Protein AF-A0A561B2N7-F1 (afdb_monomer_lite)

Secondary structure (DSSP, 8-state):
--HHHHHHHHHHHHHHHHH---S-HHHHHHHHTHHHHHHHHHH-TTTTTSTHHHHHHHHHHHHHHHHHHHB-TT---TTS-HHHHS-BSEE-HHHHHHHHHHH----EEPP-

Organism: NCBI:txid996641

pLDDT: mean 93.79, std 6.48, range [61.81, 98.69]

Radius of gyration: 14.76 Å; chains: 1; bounding box: 37×22×42 Å

Sequence (112 aa):
MGPTDVVGEWEDFVESCTEGYLDDIYEFNNDLDIRALIERLLNDRNLARFQQMGWVRAQVSEVDEKYRAILRPEIDRPTRPWWEARLPRLAGAELAEEFRLRYGVEVEVVND

Structure (mmCIF, N/CA/C/O backbone):
data_AF-A0A561B2N7-F1
#
_entry.id   AF-A0A561B2N7-F1
#
loop_
_atom_site.group_PDB
_atom_site.id
_atom_site.type_symbol
_atom_site.label_atom_id
_atom_site.label_alt_id
_atom_site.label_comp_id
_atom_site.label_asym_id
_atom_site.label_entity_id
_atom_site.labe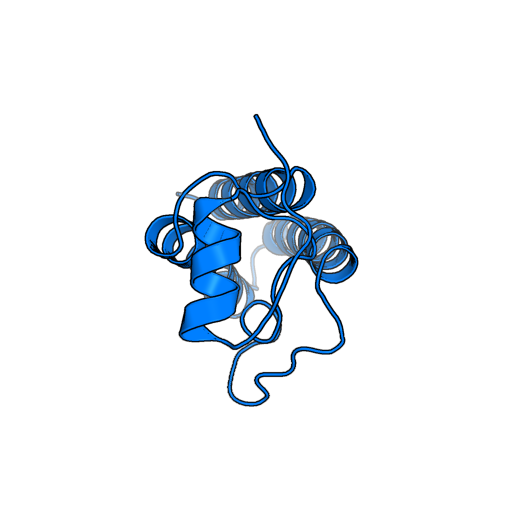l_seq_id
_atom_site.pdbx_PDB_ins_code
_atom_site.Cartn_x
_atom_site.Cartn_y
_atom_site.Cartn_z
_atom_site.occupancy
_atom_site.B_iso_or_equiv
_atom_site.auth_seq_id
_atom_site.auth_comp_id
_atom_site.auth_asym_id
_atom_site.auth_atom_id
_atom_site.pdbx_PDB_model_num
ATOM 1 N N . MET A 1 1 ? 14.943 8.618 -10.155 1.00 73.19 1 MET A N 1
ATOM 2 C CA . MET A 1 1 ? 14.684 7.431 -9.334 1.00 73.19 1 MET A CA 1
ATOM 3 C C . MET A 1 1 ? 14.994 6.199 -10.171 1.00 73.19 1 MET A C 1
ATOM 5 O O . MET A 1 1 ? 14.434 6.053 -11.256 1.00 73.19 1 MET A O 1
ATOM 9 N N . GLY A 1 2 ? 15.990 5.416 -9.768 1.00 85.50 2 GLY A N 1
ATOM 10 C CA . GLY A 1 2 ? 16.326 4.129 -10.376 1.00 85.50 2 GLY A CA 1
ATOM 11 C C . GLY A 1 2 ? 15.535 2.978 -9.741 1.00 85.50 2 GLY A C 1
ATOM 12 O O . GLY A 1 2 ? 14.857 3.191 -8.743 1.00 85.50 2 GLY A O 1
ATOM 13 N N . PRO A 1 3 ? 15.627 1.746 -10.278 1.00 87.69 3 PRO A N 1
ATOM 14 C CA . PRO A 1 3 ? 14.885 0.600 -9.746 1.00 87.69 3 PRO A CA 1
ATOM 15 C C . PRO A 1 3 ? 15.132 0.319 -8.260 1.00 87.69 3 PRO A C 1
ATOM 17 O O . PRO A 1 3 ? 14.202 -0.060 -7.568 1.00 87.69 3 PRO A O 1
ATOM 20 N N . THR A 1 4 ? 16.359 0.513 -7.770 1.00 88.81 4 THR A N 1
ATOM 21 C CA . THR A 1 4 ? 16.694 0.306 -6.353 1.00 88.81 4 THR A CA 1
ATOM 22 C C . THR A 1 4 ? 16.040 1.341 -5.444 1.00 88.81 4 THR A C 1
ATOM 24 O O . THR A 1 4 ? 15.529 0.964 -4.399 1.00 88.81 4 THR A O 1
ATOM 27 N N . ASP A 1 5 ? 16.010 2.611 -5.857 1.00 92.56 5 ASP A N 1
ATOM 28 C CA . ASP A 1 5 ? 15.392 3.690 -5.074 1.00 92.56 5 ASP A CA 1
ATOM 29 C C . ASP A 1 5 ? 13.899 3.402 -4.847 1.00 92.56 5 ASP A C 1
ATOM 31 O O . ASP A 1 5 ? 13.414 3.486 -3.729 1.00 92.56 5 ASP A O 1
ATOM 35 N N . VAL A 1 6 ? 13.198 2.956 -5.898 1.00 94.44 6 VAL A N 1
ATOM 36 C CA . VAL A 1 6 ? 11.768 2.605 -5.832 1.00 94.44 6 VAL A CA 1
ATOM 37 C C . VAL A 1 6 ? 11.520 1.433 -4.869 1.00 94.44 6 VAL A C 1
ATOM 39 O O . VAL A 1 6 ? 10.499 1.391 -4.191 1.00 94.44 6 VAL A O 1
ATOM 42 N N . VAL A 1 7 ? 12.433 0.456 -4.812 1.00 96.00 7 VAL A N 1
ATOM 43 C CA . VAL A 1 7 ? 12.322 -0.658 -3.855 1.00 96.00 7 VAL A CA 1
ATOM 44 C C . VAL A 1 7 ? 12.560 -0.184 -2.424 1.00 96.00 7 VAL A C 1
ATOM 46 O O . VAL A 1 7 ? 11.872 -0.669 -1.534 1.00 96.00 7 VAL A O 1
ATOM 49 N N . GLY A 1 8 ? 13.480 0.762 -2.217 1.00 97.62 8 GLY A N 1
ATOM 50 C CA . GLY A 1 8 ? 13.690 1.399 -0.916 1.00 97.62 8 GLY A CA 1
ATOM 51 C C . GLY A 1 8 ? 12.434 2.115 -0.426 1.00 97.62 8 GLY A C 1
ATOM 52 O O . GLY A 1 8 ? 11.971 1.826 0.665 1.00 97.62 8 GLY A O 1
ATOM 53 N N . GLU A 1 9 ? 11.803 2.931 -1.275 1.00 97.94 9 GLU A N 1
ATOM 54 C CA . GLU A 1 9 ? 10.539 3.605 -0.931 1.00 97.94 9 GLU A CA 1
ATOM 55 C C . GLU A 1 9 ? 9.415 2.608 -0.589 1.00 97.94 9 GLU A C 1
ATOM 57 O O . GLU A 1 9 ? 8.607 2.848 0.306 1.00 97.94 9 GLU A O 1
ATOM 62 N N . TRP A 1 10 ? 9.374 1.451 -1.261 1.00 98.44 10 TRP A N 1
ATOM 63 C CA . TRP A 1 10 ? 8.436 0.386 -0.902 1.00 98.44 10 TRP A CA 1
ATOM 64 C C . TRP A 1 10 ? 8.764 -0.272 0.438 1.00 98.44 10 TRP A C 1
ATOM 66 O O . TRP A 1 10 ? 7.849 -0.602 1.189 1.00 98.44 10 TRP A O 1
ATOM 76 N N . GLU A 1 11 ? 10.043 -0.479 0.747 1.00 98.50 11 GLU A N 1
ATOM 77 C CA . GLU A 1 11 ? 10.461 -1.009 2.045 1.00 98.50 11 GLU A CA 1
ATOM 78 C C . GLU A 1 11 ? 10.104 -0.047 3.181 1.00 98.50 11 GLU A C 1
ATOM 80 O O . GLU A 1 11 ? 9.471 -0.488 4.140 1.00 98.50 11 GLU A O 1
ATOM 85 N N . ASP A 1 12 ? 10.398 1.243 3.017 1.00 98.44 12 ASP A N 1
ATOM 86 C CA . ASP A 1 12 ? 10.083 2.293 3.990 1.00 98.44 12 ASP A CA 1
ATOM 87 C C . ASP A 1 12 ? 8.570 2.348 4.269 1.00 98.44 12 ASP A C 1
ATOM 89 O O . ASP A 1 12 ? 8.139 2.302 5.421 1.00 98.44 12 ASP A O 1
ATOM 93 N N . PHE A 1 13 ? 7.737 2.331 3.221 1.00 98.69 13 PHE A N 1
ATOM 94 C CA . PHE A 1 13 ? 6.280 2.280 3.379 1.00 98.69 13 PHE A CA 1
ATOM 95 C C . PHE A 1 13 ? 5.812 1.038 4.157 1.00 98.69 13 PHE A C 1
ATOM 97 O O . PHE A 1 13 ? 4.925 1.118 5.015 1.00 98.69 13 PHE A O 1
ATOM 104 N N . VAL A 1 14 ? 6.377 -0.136 3.854 1.00 98.69 14 VAL A N 1
ATOM 105 C CA . VAL A 1 14 ? 6.010 -1.388 4.531 1.00 98.69 14 VAL A CA 1
ATOM 106 C C . VAL A 1 14 ? 6.466 -1.384 5.990 1.00 98.69 14 VAL A C 1
ATOM 108 O O . VAL A 1 14 ? 5.745 -1.913 6.843 1.00 98.69 14 VAL A O 1
ATOM 111 N N . GLU A 1 15 ? 7.611 -0.776 6.296 1.00 98.50 15 GLU A N 1
ATOM 112 C CA . GLU A 1 15 ? 8.081 -0.555 7.665 1.00 98.50 15 GLU A CA 1
ATOM 113 C C . GLU A 1 15 ? 7.118 0.364 8.423 1.00 98.50 15 GLU A C 1
ATOM 115 O O . GLU A 1 15 ? 6.575 -0.054 9.447 1.00 98.50 15 GLU A O 1
ATOM 120 N N . SER A 1 16 ? 6.748 1.516 7.855 1.00 98.19 16 SER A N 1
ATOM 121 C CA . SER A 1 16 ? 5.738 2.405 8.447 1.00 98.19 16 SER A CA 1
ATOM 122 C C . SER A 1 16 ? 4.398 1.694 8.677 1.00 98.19 16 SER A C 1
ATOM 124 O O . SER A 1 16 ? 3.778 1.831 9.730 1.00 98.19 16 SER A O 1
ATOM 126 N N . CYS A 1 17 ? 3.946 0.851 7.744 1.00 98.19 17 CYS A N 1
ATOM 127 C CA . CYS A 1 17 ? 2.738 0.040 7.939 1.00 98.19 17 CYS A CA 1
ATOM 128 C C . CYS A 1 17 ? 2.880 -1.013 9.051 1.00 98.19 17 CYS A C 1
ATOM 130 O O . CYS A 1 17 ? 1.885 -1.367 9.685 1.00 98.19 17 CYS A O 1
ATOM 132 N N . THR A 1 18 ? 4.088 -1.535 9.272 1.00 97.62 18 THR A N 1
ATOM 133 C CA . THR A 1 18 ? 4.380 -2.506 10.338 1.00 97.62 18 THR A CA 1
ATOM 134 C C . THR A 1 18 ? 4.347 -1.848 11.714 1.00 97.62 18 THR A C 1
ATOM 136 O O . THR A 1 18 ? 3.975 -2.500 12.687 1.00 97.62 18 THR A O 1
ATOM 139 N N . GLU A 1 19 ? 4.687 -0.564 11.789 1.00 97.06 19 GLU A N 1
ATOM 140 C CA . GLU A 1 19 ? 4.664 0.239 13.015 1.00 97.06 19 GLU A CA 1
ATOM 141 C C . GLU A 1 19 ? 3.295 0.883 13.285 1.00 97.06 19 GLU A C 1
ATOM 143 O O . GLU A 1 19 ? 3.014 1.301 14.405 1.00 97.06 19 GLU A O 1
ATOM 148 N N . GLY A 1 20 ? 2.409 0.880 12.285 1.00 97.12 20 GLY A N 1
ATOM 149 C CA . GLY A 1 20 ? 1.086 1.492 12.346 1.00 97.12 20 GLY A CA 1
ATOM 150 C C . GLY A 1 20 ? 1.089 2.873 11.709 1.00 97.12 20 GLY A C 1
ATOM 151 O O . GLY A 1 20 ? 1.015 3.867 12.415 1.00 97.12 20 GLY A O 1
ATOM 152 N N . TYR A 1 21 ? 1.133 2.901 10.374 1.00 97.75 21 TYR A N 1
ATOM 153 C CA . TYR A 1 21 ? 1.237 4.096 9.528 1.00 97.75 21 TYR A CA 1
ATOM 154 C C . TYR A 1 21 ? 0.441 5.287 10.090 1.00 97.75 21 TYR A C 1
ATOM 156 O O . TYR A 1 21 ? -0.784 5.200 10.230 1.00 97.75 21 TYR A O 1
ATOM 164 N N . LEU A 1 22 ? 1.157 6.351 10.467 1.00 97.06 22 LEU A N 1
ATOM 165 C CA . LEU A 1 22 ? 0.644 7.420 11.332 1.00 97.06 22 LEU A CA 1
ATOM 166 C C . LEU A 1 22 ? 0.017 8.595 10.576 1.00 97.06 22 LEU A C 1
ATOM 168 O O . LEU A 1 22 ? -0.763 9.337 11.173 1.00 97.06 22 LEU A O 1
ATOM 172 N N . ASP A 1 23 ? 0.333 8.747 9.291 1.00 96.62 23 ASP A N 1
ATOM 173 C CA . ASP A 1 23 ? -0.237 9.796 8.447 1.00 96.62 23 ASP A CA 1
ATOM 174 C C . ASP A 1 23 ? -1.655 9.440 7.966 1.00 96.62 23 ASP A C 1
ATOM 176 O O . ASP A 1 23 ? -2.241 8.420 8.338 1.00 96.62 23 ASP A O 1
ATOM 180 N N . ASP A 1 24 ? -2.241 10.312 7.147 1.00 96.31 24 ASP A N 1
ATOM 181 C CA . ASP A 1 24 ? -3.618 10.189 6.689 1.00 96.31 24 ASP A CA 1
ATOM 182 C C . ASP A 1 24 ? -3.798 9.230 5.492 1.00 96.31 24 ASP A C 1
ATOM 184 O O . ASP A 1 24 ? -2.871 8.655 4.919 1.00 96.31 24 ASP A O 1
ATOM 188 N N . ILE A 1 25 ? -5.056 9.034 5.095 1.00 96.88 25 ILE A N 1
ATOM 189 C CA . ILE A 1 25 ? -5.433 8.149 3.987 1.00 96.88 25 ILE A CA 1
ATOM 190 C C . ILE A 1 25 ? -4.938 8.622 2.614 1.00 96.88 25 ILE A C 1
ATOM 192 O O . ILE A 1 25 ? -4.829 7.802 1.701 1.00 96.88 25 ILE A O 1
ATOM 196 N N . TYR A 1 26 ? -4.702 9.915 2.407 1.00 97.56 26 TYR A N 1
ATOM 197 C CA . TYR A 1 26 ? -4.155 10.421 1.151 1.00 97.56 26 TYR A CA 1
ATOM 198 C C . TYR A 1 26 ? -2.670 10.093 1.047 1.00 97.56 26 TYR A C 1
ATOM 200 O O . TYR A 1 26 ? -2.282 9.540 0.018 1.00 97.56 26 TYR A O 1
ATOM 208 N N . GLU A 1 27 ? -1.899 10.335 2.108 1.00 98.19 27 GLU A N 1
ATOM 209 C CA . GLU A 1 27 ? -0.479 9.957 2.170 1.00 98.19 27 GLU A CA 1
ATOM 210 C C . GLU A 1 27 ? -0.315 8.437 2.068 1.00 98.19 27 GLU A C 1
ATOM 212 O O . GLU A 1 27 ? 0.398 7.950 1.192 1.00 98.19 27 GLU A O 1
ATOM 217 N N . PHE A 1 28 ? -1.120 7.665 2.809 1.00 98.19 28 PHE A N 1
ATOM 218 C CA . PHE A 1 28 ? -1.123 6.202 2.705 1.00 98.19 28 PHE A CA 1
ATOM 219 C C . PHE A 1 28 ? -1.333 5.706 1.265 1.00 98.19 28 PHE A C 1
ATOM 221 O O . PHE A 1 28 ? -0.657 4.784 0.811 1.00 98.19 28 PHE A O 1
ATOM 228 N N . ASN A 1 29 ? -2.295 6.283 0.534 1.00 97.19 29 ASN A N 1
ATOM 229 C CA . ASN A 1 29 ? -2.554 5.874 -0.849 1.00 97.19 29 ASN A CA 1
ATOM 230 C C . ASN A 1 29 ? -1.442 6.338 -1.801 1.00 97.19 29 ASN A C 1
ATOM 232 O O . ASN A 1 29 ? -1.123 5.610 -2.740 1.00 97.19 29 ASN A O 1
ATOM 236 N N . ASN A 1 30 ? -0.878 7.527 -1.576 1.00 97.56 30 ASN A N 1
ATOM 237 C CA . ASN A 1 30 ? 0.230 8.055 -2.365 1.00 97.56 30 ASN A CA 1
ATOM 238 C C . ASN A 1 30 ? 1.479 7.174 -2.225 1.00 97.56 30 ASN A C 1
ATOM 240 O O . ASN A 1 30 ? 2.090 6.814 -3.229 1.00 97.56 30 ASN A O 1
ATOM 244 N N . ASP A 1 31 ? 1.805 6.755 -1.006 1.00 98.06 31 ASP A N 1
ATOM 245 C CA . ASP A 1 31 ? 2.947 5.878 -0.772 1.00 98.06 31 ASP A CA 1
ATOM 246 C C . ASP A 1 31 ? 2.677 4.461 -1.286 1.00 98.06 31 ASP A C 1
ATOM 248 O O . ASP A 1 31 ? 3.534 3.860 -1.931 1.00 98.06 31 ASP A O 1
ATOM 252 N N . LEU A 1 32 ? 1.458 3.935 -1.113 1.00 97.94 32 LEU A N 1
ATOM 253 C CA . LEU A 1 32 ? 1.073 2.629 -1.660 1.00 97.94 32 LEU A CA 1
ATOM 254 C C . LEU A 1 32 ? 1.200 2.565 -3.196 1.00 97.94 32 LEU A C 1
ATOM 256 O O . LEU A 1 32 ? 1.527 1.506 -3.749 1.00 97.94 32 LEU A O 1
ATOM 260 N N . ASP A 1 33 ? 0.983 3.681 -3.900 1.00 96.62 33 ASP A N 1
ATOM 261 C CA . ASP A 1 33 ? 1.114 3.768 -5.361 1.00 96.62 33 ASP A CA 1
ATOM 262 C C . ASP A 1 33 ? 2.538 3.436 -5.853 1.00 96.62 33 ASP A C 1
ATOM 264 O O . ASP A 1 33 ? 2.711 3.020 -7.012 1.00 96.62 33 ASP A O 1
ATOM 268 N N . ILE A 1 34 ? 3.559 3.494 -4.984 1.00 97.50 34 ILE A N 1
ATOM 269 C CA . ILE A 1 34 ? 4.917 3.056 -5.328 1.00 97.50 34 ILE A CA 1
ATOM 270 C C . ILE A 1 34 ? 4.941 1.593 -5.781 1.00 97.50 34 ILE A C 1
ATOM 272 O O . ILE A 1 34 ? 5.665 1.224 -6.715 1.00 97.50 34 ILE A O 1
ATOM 276 N N . ARG A 1 35 ? 4.061 0.747 -5.227 1.00 98.19 35 ARG A N 1
ATOM 277 C CA . ARG A 1 35 ? 3.985 -0.663 -5.615 1.00 98.19 35 ARG A CA 1
ATOM 278 C C . ARG A 1 35 ? 3.447 -0.848 -7.032 1.00 98.19 35 ARG A C 1
ATOM 280 O O . ARG A 1 35 ? 3.847 -1.796 -7.721 1.00 98.19 35 ARG A O 1
ATOM 287 N N . ALA A 1 36 ? 2.601 0.062 -7.511 1.00 97.12 36 ALA A N 1
ATOM 288 C CA . ALA A 1 36 ? 2.159 0.079 -8.902 1.00 97.12 36 ALA A CA 1
ATOM 289 C C . ALA A 1 36 ? 3.290 0.508 -9.854 1.00 97.12 36 ALA A C 1
ATOM 291 O O . ALA A 1 36 ? 3.394 -0.027 -10.965 1.00 97.12 36 ALA A O 1
ATOM 292 N N . LEU A 1 37 ? 4.170 1.425 -9.432 1.00 96.00 37 LEU A N 1
ATOM 293 C CA . LEU A 1 37 ? 5.381 1.762 -10.187 1.00 96.00 37 LEU A CA 1
ATOM 294 C C . LEU A 1 37 ? 6.323 0.553 -10.287 1.00 96.00 37 LEU A C 1
ATOM 296 O O . LEU A 1 37 ? 6.766 0.221 -11.391 1.00 96.00 37 LEU A O 1
ATOM 300 N N . ILE A 1 38 ? 6.557 -0.155 -9.177 1.00 97.00 38 ILE A N 1
ATOM 301 C CA . ILE A 1 38 ? 7.337 -1.403 -9.157 1.00 97.00 38 ILE A CA 1
ATOM 302 C C . ILE A 1 38 ? 6.750 -2.426 -10.124 1.00 97.00 38 ILE A C 1
ATOM 304 O O . ILE A 1 38 ? 7.484 -2.992 -10.932 1.00 97.00 38 ILE A O 1
ATOM 308 N N . GLU A 1 39 ? 5.431 -2.632 -10.108 1.00 97.19 39 GLU A N 1
ATOM 309 C CA . GLU A 1 39 ? 4.782 -3.583 -11.014 1.00 97.19 39 GLU A CA 1
ATOM 310 C C . GLU A 1 39 ? 5.085 -3.263 -12.486 1.00 97.19 39 GLU A C 1
ATOM 312 O O . GLU A 1 39 ? 5.405 -4.156 -13.273 1.00 97.19 39 GLU A O 1
ATOM 317 N N . ARG A 1 40 ? 5.040 -1.983 -12.873 1.00 95.25 40 ARG A N 1
ATOM 318 C CA . ARG A 1 40 ? 5.374 -1.554 -14.241 1.00 95.25 40 ARG A CA 1
ATOM 319 C C . ARG A 1 40 ? 6.839 -1.835 -14.573 1.00 95.25 40 ARG A C 1
ATOM 321 O O . ARG A 1 40 ? 7.113 -2.365 -15.648 1.00 95.25 40 ARG A O 1
ATOM 328 N N . LEU A 1 41 ? 7.763 -1.544 -13.655 1.00 94.06 41 LEU A N 1
ATOM 329 C CA . LEU A 1 41 ? 9.196 -1.817 -13.830 1.00 94.06 41 LEU A CA 1
ATOM 330 C C . LEU A 1 41 ? 9.479 -3.317 -13.981 1.00 94.06 41 LEU A C 1
ATOM 332 O O . LEU A 1 41 ? 10.245 -3.725 -14.855 1.00 94.06 41 LEU A O 1
ATOM 336 N N . LEU A 1 42 ? 8.836 -4.151 -13.162 1.00 94.19 42 LEU A N 1
ATOM 337 C CA . LEU A 1 42 ? 9.000 -5.602 -13.198 1.00 94.19 42 LEU A CA 1
ATOM 338 C C . LEU A 1 42 ? 8.437 -6.237 -14.475 1.00 94.19 42 LEU A C 1
ATOM 340 O O . LEU A 1 42 ? 8.927 -7.297 -14.884 1.00 94.19 42 LEU A O 1
ATOM 344 N N . ASN A 1 43 ? 7.452 -5.604 -15.112 1.00 94.69 43 ASN A N 1
ATOM 345 C CA . ASN A 1 43 ? 6.841 -6.072 -16.357 1.00 94.69 43 ASN A CA 1
ATOM 346 C C . ASN A 1 43 ? 7.421 -5.418 -17.626 1.00 94.69 43 ASN A C 1
ATOM 348 O O . ASN A 1 43 ? 7.054 -5.810 -18.739 1.00 94.69 43 ASN A O 1
ATOM 352 N N . ASP A 1 44 ? 8.348 -4.463 -17.503 1.00 94.88 44 ASP A N 1
ATOM 353 C CA . ASP A 1 44 ? 8.994 -3.842 -18.658 1.00 94.88 44 ASP A CA 1
ATOM 354 C C . ASP A 1 44 ? 9.972 -4.822 -19.334 1.00 94.88 44 ASP A C 1
ATOM 356 O O . ASP A 1 44 ? 11.005 -5.224 -18.786 1.00 94.88 44 ASP A O 1
ATOM 360 N N . ARG A 1 45 ? 9.662 -5.190 -20.582 1.00 93.19 45 ARG A N 1
ATOM 361 C CA . ARG A 1 45 ? 10.464 -6.123 -21.391 1.00 93.19 45 ARG A CA 1
ATOM 362 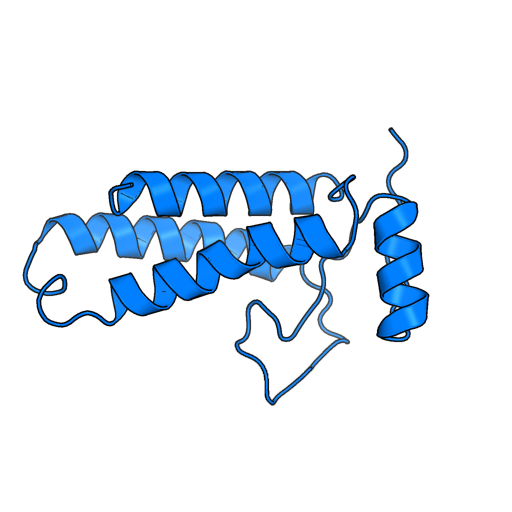C C . ARG A 1 45 ? 11.862 -5.592 -21.711 1.00 93.19 45 ARG A C 1
ATOM 364 O O . ARG A 1 45 ? 12.792 -6.385 -21.848 1.00 93.19 45 ARG A O 1
ATOM 371 N N . ASN A 1 46 ? 12.026 -4.275 -21.830 1.00 93.12 46 ASN A N 1
ATOM 372 C CA . ASN A 1 46 ? 13.327 -3.653 -22.063 1.00 93.12 46 ASN A CA 1
ATOM 373 C C . ASN A 1 46 ? 14.204 -3.710 -20.818 1.00 93.12 46 ASN A C 1
ATOM 375 O O . ASN A 1 46 ? 15.427 -3.757 -20.953 1.00 93.12 46 ASN A O 1
ATOM 379 N N . LEU A 1 47 ? 13.594 -3.709 -19.629 1.00 90.94 47 LEU A N 1
ATOM 380 C CA . LEU A 1 47 ? 14.313 -3.862 -18.371 1.00 90.94 47 LEU A CA 1
ATOM 381 C C . LEU A 1 47 ? 14.619 -5.329 -18.066 1.00 90.94 47 LEU A C 1
ATOM 383 O O . LEU A 1 47 ? 15.707 -5.639 -17.589 1.00 90.94 47 LEU A O 1
ATOM 387 N N . ALA A 1 48 ? 13.719 -6.248 -18.424 1.00 88.94 48 ALA A N 1
ATOM 388 C CA . ALA A 1 48 ? 13.854 -7.681 -18.152 1.00 88.94 48 ALA A CA 1
ATOM 389 C C . ALA A 1 48 ? 15.150 -8.325 -18.688 1.00 88.94 48 ALA A C 1
ATOM 391 O O . ALA A 1 48 ? 15.565 -9.366 -18.186 1.00 88.94 48 ALA A O 1
ATOM 392 N N . ARG A 1 49 ? 15.806 -7.713 -19.683 1.00 91.06 49 ARG A N 1
ATOM 393 C CA . ARG A 1 49 ? 17.090 -8.179 -20.237 1.00 91.06 49 ARG A CA 1
ATOM 394 C C . ARG A 1 49 ? 18.305 -7.885 -19.349 1.00 91.06 49 ARG A C 1
ATOM 396 O O . ARG A 1 49 ? 19.367 -8.454 -19.583 1.00 91.06 49 ARG A O 1
ATOM 403 N N . PHE A 1 50 ? 18.191 -6.966 -18.391 1.00 91.69 50 PHE A N 1
ATOM 404 C CA . PHE A 1 50 ? 19.299 -6.595 -17.516 1.00 91.69 50 PHE A CA 1
ATOM 405 C C . PHE A 1 50 ? 19.386 -7.565 -16.340 1.00 91.69 50 PHE A C 1
ATOM 407 O O . PHE A 1 50 ? 18.426 -7.731 -15.590 1.00 91.69 50 PHE A O 1
ATOM 414 N N . GLN A 1 51 ? 20.556 -8.175 -16.144 1.00 88.94 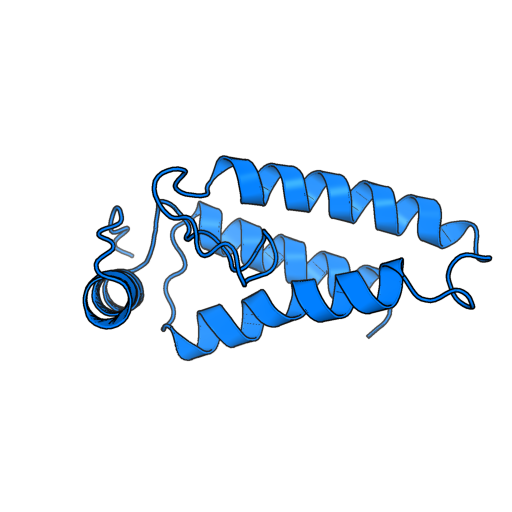51 GLN A N 1
ATOM 415 C CA . GLN A 1 51 ? 20.788 -9.140 -15.064 1.00 88.94 51 GLN A CA 1
ATOM 416 C C . GLN A 1 51 ? 20.509 -8.543 -13.674 1.00 88.94 51 GLN A C 1
ATOM 418 O O . GLN A 1 51 ? 20.025 -9.243 -12.788 1.00 88.94 51 GLN A O 1
ATOM 423 N N . GLN A 1 52 ? 20.748 -7.239 -13.500 1.00 87.44 52 GLN A N 1
ATOM 424 C CA . GLN A 1 52 ? 20.484 -6.500 -12.263 1.00 87.44 52 GLN A CA 1
ATOM 425 C C . GLN A 1 52 ? 19.006 -6.555 -11.847 1.00 87.44 52 GLN A C 1
ATOM 427 O O . GLN A 1 52 ? 18.707 -6.520 -10.656 1.00 87.44 52 GLN A O 1
ATOM 432 N N . MET A 1 53 ? 18.077 -6.727 -12.797 1.00 93.25 53 MET A N 1
ATOM 433 C CA . MET A 1 53 ? 16.656 -6.890 -12.478 1.00 93.25 53 MET A CA 1
ATOM 434 C C . MET A 1 53 ? 16.361 -8.179 -11.706 1.00 93.25 53 MET A C 1
ATOM 436 O O . MET A 1 53 ? 15.318 -8.264 -11.063 1.00 93.25 53 MET A O 1
ATOM 440 N N . GLY A 1 54 ? 17.255 -9.175 -11.730 1.00 92.88 54 GLY A N 1
ATOM 441 C CA . GLY A 1 54 ? 17.139 -10.355 -10.872 1.00 92.88 54 GLY A CA 1
ATOM 442 C C . GLY A 1 54 ? 17.218 -10.000 -9.386 1.00 92.88 54 GLY A C 1
ATOM 443 O O . GLY A 1 54 ? 16.404 -10.481 -8.604 1.00 92.88 54 GLY A O 1
ATOM 444 N N . TRP A 1 55 ? 18.137 -9.104 -9.012 1.00 92.06 55 TRP A N 1
ATOM 445 C CA . TRP A 1 55 ? 18.264 -8.621 -7.634 1.00 92.06 55 TRP A CA 1
ATOM 446 C C . TRP A 1 55 ? 17.055 -7.772 -7.223 1.00 92.06 55 TRP A C 1
ATOM 448 O O . TRP A 1 55 ? 16.480 -8.005 -6.166 1.00 92.06 55 TRP A O 1
ATOM 458 N N . VAL A 1 56 ? 16.591 -6.880 -8.106 1.00 94.12 56 VAL A N 1
ATOM 459 C CA . VAL A 1 56 ? 15.381 -6.068 -7.871 1.00 94.12 56 VAL A CA 1
ATOM 460 C C . VAL A 1 56 ? 14.162 -6.958 -7.603 1.00 94.12 56 VAL A C 1
ATOM 462 O O . VAL A 1 56 ? 13.435 -6.729 -6.646 1.00 94.12 56 VAL A O 1
ATOM 465 N N . ARG A 1 57 ? 13.951 -8.012 -8.404 1.00 96.19 57 ARG A N 1
ATOM 466 C CA . ARG A 1 57 ? 12.842 -8.963 -8.196 1.00 96.19 57 ARG A CA 1
ATOM 467 C C . ARG A 1 57 ? 12.919 -9.672 -6.848 1.00 96.19 57 ARG A C 1
ATOM 469 O O . ARG A 1 57 ? 11.883 -9.854 -6.221 1.00 96.19 57 ARG A O 1
ATOM 476 N N . ALA A 1 58 ? 14.117 -10.082 -6.433 1.00 96.56 58 ALA A N 1
ATOM 477 C CA . ALA A 1 58 ? 14.311 -10.749 -5.150 1.00 96.56 58 ALA A CA 1
ATOM 478 C C . ALA A 1 58 ? 13.945 -9.818 -3.985 1.00 96.56 58 ALA A C 1
ATOM 480 O O . ALA A 1 58 ? 13.128 -10.191 -3.152 1.00 96.56 58 ALA A O 1
ATOM 481 N N . GLN A 1 59 ? 14.453 -8.583 -3.994 1.00 97.25 59 GLN A N 1
ATOM 482 C CA . GLN A 1 59 ? 14.153 -7.596 -2.953 1.00 97.25 59 GLN A CA 1
ATOM 483 C C . GLN A 1 59 ? 12.666 -7.229 -2.907 1.00 97.25 59 GLN A C 1
ATOM 485 O O . GLN A 1 59 ? 12.065 -7.250 -1.839 1.00 97.25 59 GLN A O 1
ATOM 490 N N . VAL A 1 60 ? 12.028 -6.995 -4.061 1.00 98.19 60 VAL A N 1
ATOM 491 C CA . VAL A 1 60 ? 10.574 -6.763 -4.101 1.00 98.19 60 VAL A CA 1
ATOM 492 C C . VAL A 1 60 ? 9.808 -7.949 -3.519 1.00 98.19 60 VAL A C 1
ATOM 494 O O . VAL A 1 60 ? 8.846 -7.740 -2.793 1.00 98.19 60 VAL A O 1
ATOM 497 N N . SER A 1 61 ? 10.216 -9.188 -3.816 1.00 98.31 61 SER A N 1
ATOM 498 C CA . SER A 1 61 ? 9.547 -10.377 -3.274 1.00 98.31 61 SER A CA 1
ATOM 499 C C . SER A 1 61 ? 9.633 -10.436 -1.750 1.00 98.31 61 SER A C 1
ATOM 501 O O . SER A 1 61 ? 8.632 -10.733 -1.104 1.00 98.31 61 SER A O 1
ATOM 503 N N . GLU A 1 62 ? 10.799 -10.127 -1.181 1.00 98.31 62 GLU A N 1
ATOM 504 C CA . GLU A 1 62 ? 11.013 -10.090 0.270 1.00 98.31 62 GLU A CA 1
ATOM 505 C C . GLU A 1 62 ? 10.134 -9.021 0.938 1.00 98.3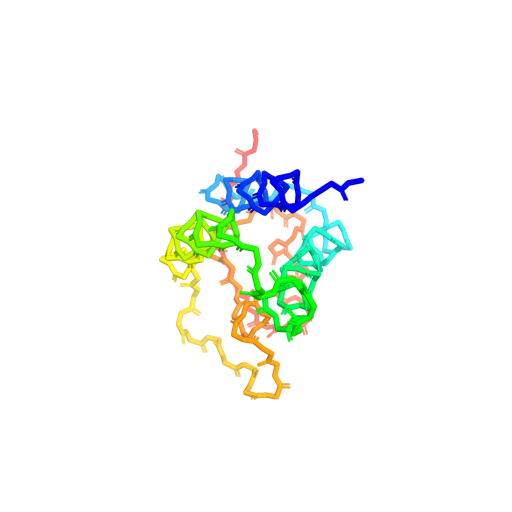1 62 GLU A C 1
ATOM 507 O O . GLU A 1 62 ? 9.448 -9.305 1.920 1.00 98.31 62 GLU A O 1
ATOM 512 N N . VAL A 1 63 ? 10.089 -7.808 0.380 1.00 98.56 63 VAL A N 1
ATOM 513 C CA . VAL A 1 63 ? 9.251 -6.720 0.911 1.00 98.56 63 VAL A CA 1
ATOM 514 C C . VAL A 1 63 ? 7.757 -7.023 0.722 1.00 98.56 63 VAL A C 1
ATOM 516 O O . VAL A 1 63 ? 6.961 -6.834 1.642 1.00 98.56 63 VAL A O 1
ATOM 519 N N . ASP A 1 64 ? 7.361 -7.585 -0.424 1.00 98.56 64 ASP A N 1
ATOM 520 C CA . ASP A 1 64 ? 5.986 -8.024 -0.681 1.00 98.56 64 ASP A CA 1
ATOM 521 C C . ASP A 1 64 ? 5.534 -9.092 0.336 1.00 98.56 64 ASP A C 1
ATOM 523 O O . ASP A 1 64 ? 4.373 -9.105 0.749 1.00 98.56 64 ASP A O 1
ATOM 527 N N . GLU A 1 65 ? 6.416 -10.009 0.743 1.00 98.44 65 GLU A N 1
ATOM 528 C CA . GLU A 1 65 ? 6.130 -11.002 1.786 1.00 98.44 65 GLU A CA 1
ATOM 529 C C . GLU A 1 65 ? 5.913 -10.352 3.157 1.00 98.44 65 GLU A C 1
ATOM 531 O O . GLU A 1 65 ? 4.925 -10.684 3.824 1.00 98.44 65 GLU A O 1
ATOM 536 N N . LYS A 1 66 ? 6.762 -9.387 3.543 1.00 98.31 66 LYS A N 1
ATOM 537 C CA . LYS A 1 66 ? 6.580 -8.593 4.771 1.00 98.31 66 LYS A CA 1
ATOM 538 C C . LYS A 1 66 ? 5.224 -7.882 4.763 1.00 98.31 66 LYS A C 1
ATOM 540 O O . LYS A 1 66 ? 4.453 -8.023 5.711 1.00 98.31 66 LYS A O 1
ATOM 545 N N . TYR A 1 67 ? 4.884 -7.210 3.660 1.00 98.44 67 TYR A N 1
ATOM 546 C CA . TYR A 1 67 ? 3.605 -6.514 3.540 1.00 98.44 67 TYR A CA 1
ATOM 547 C C . TYR A 1 67 ? 2.427 -7.485 3.657 1.00 98.44 67 TYR A C 1
ATOM 549 O O . TYR A 1 67 ? 1.524 -7.283 4.464 1.00 98.44 67 TYR A O 1
ATOM 557 N N . ARG A 1 68 ? 2.450 -8.616 2.936 1.00 97.31 68 ARG A N 1
ATOM 558 C CA . ARG A 1 68 ? 1.378 -9.627 3.027 1.00 97.31 68 ARG A CA 1
ATOM 559 C C . ARG A 1 68 ? 1.164 -10.150 4.444 1.00 97.31 68 ARG A C 1
ATOM 561 O O . ARG A 1 68 ? 0.021 -10.439 4.799 1.00 97.31 68 ARG A O 1
ATOM 568 N N . ALA A 1 69 ? 2.226 -10.280 5.237 1.00 97.19 69 ALA A N 1
ATOM 569 C CA . ALA A 1 69 ? 2.138 -10.776 6.606 1.00 97.19 69 ALA A CA 1
ATOM 570 C C . ALA A 1 69 ? 1.352 -9.832 7.533 1.00 97.19 69 ALA A C 1
ATOM 572 O O . ALA A 1 69 ? 0.653 -10.309 8.434 1.00 97.19 69 ALA A O 1
ATOM 573 N N . ILE A 1 70 ? 1.413 -8.519 7.288 1.00 96.94 70 ILE A N 1
ATOM 574 C CA . ILE A 1 70 ? 0.746 -7.502 8.114 1.00 96.94 70 ILE A CA 1
ATOM 575 C C . ILE A 1 70 ? -0.662 -7.143 7.628 1.00 96.94 70 ILE A C 1
ATOM 577 O O . ILE A 1 70 ? -1.384 -6.435 8.325 1.00 96.94 70 ILE A O 1
ATOM 581 N N . LEU A 1 71 ? -1.090 -7.638 6.464 1.00 96.00 71 LEU A N 1
ATOM 582 C CA . LEU A 1 71 ? -2.431 -7.382 5.936 1.00 96.00 71 LEU A CA 1
ATOM 583 C C . LEU A 1 71 ? -3.511 -8.185 6.680 1.00 96.00 71 LEU A C 1
ATOM 585 O O . LEU A 1 71 ? -3.292 -9.297 7.182 1.00 96.00 71 LEU A O 1
ATOM 589 N N . ARG A 1 72 ? -4.712 -7.610 6.722 1.00 91.06 72 ARG A N 1
ATOM 590 C CA . ARG A 1 72 ? -5.948 -8.232 7.214 1.00 91.06 72 ARG A CA 1
ATOM 591 C C . ARG A 1 72 ? -6.543 -9.163 6.152 1.00 91.06 72 ARG A C 1
ATOM 593 O O . ARG A 1 72 ? -6.834 -8.697 5.050 1.00 91.06 72 ARG A O 1
ATOM 600 N N . PRO A 1 73 ? -6.741 -10.462 6.438 1.00 82.38 73 PRO A N 1
ATOM 601 C CA . PRO A 1 73 ? -7.241 -11.413 5.447 1.00 82.38 73 PRO A CA 1
ATOM 602 C C . PRO A 1 73 ? -8.749 -11.298 5.182 1.00 82.38 73 PRO A C 1
ATOM 604 O O . PRO A 1 73 ? -9.203 -11.791 4.154 1.00 82.38 73 PRO A O 1
ATOM 607 N N . GLU A 1 74 ? -9.523 -10.669 6.074 1.00 75.31 74 GLU A N 1
ATOM 608 C CA . GLU A 1 74 ? -10.986 -10.551 5.945 1.00 75.31 74 GLU A CA 1
ATOM 609 C C . GLU A 1 74 ? -11.415 -9.497 4.915 1.00 75.31 74 GLU A C 1
ATOM 611 O O . GLU A 1 74 ? -12.578 -9.445 4.519 1.00 75.31 74 GLU A O 1
ATOM 616 N N . ILE A 1 75 ? -10.479 -8.650 4.488 1.00 73.81 75 ILE A N 1
ATOM 617 C CA . ILE A 1 75 ? -10.699 -7.632 3.470 1.00 73.81 75 ILE A CA 1
ATOM 618 C C . ILE A 1 75 ? -10.280 -8.241 2.141 1.00 73.81 75 ILE A C 1
ATOM 620 O O . ILE A 1 75 ? -9.135 -8.658 1.977 1.00 73.81 75 ILE A O 1
ATOM 624 N N . ASP A 1 76 ? -11.200 -8.285 1.188 1.00 75.38 76 ASP A N 1
ATOM 625 C CA . ASP A 1 76 ? -10.879 -8.649 -0.184 1.00 75.38 76 ASP A CA 1
ATOM 626 C C . ASP A 1 76 ? -11.642 -7.728 -1.131 1.00 75.38 76 ASP A C 1
ATOM 628 O O . ASP A 1 76 ? -12.871 -7.769 -1.225 1.00 75.38 76 ASP A O 1
ATOM 632 N N . ARG A 1 77 ? -10.898 -6.848 -1.803 1.00 79.56 77 ARG A N 1
ATOM 633 C CA . ARG A 1 77 ? -11.391 -6.029 -2.911 1.00 79.56 77 ARG A CA 1
ATOM 634 C C . ARG A 1 77 ? -10.918 -6.692 -4.211 1.00 79.56 77 ARG A C 1
ATOM 636 O O . ARG A 1 77 ? -9.905 -6.263 -4.759 1.00 79.56 77 ARG A O 1
ATOM 643 N N . PRO A 1 78 ? -11.630 -7.705 -4.744 1.00 74.50 78 PRO A N 1
ATOM 644 C CA . PRO A 1 78 ? -11.106 -8.598 -5.784 1.00 74.50 78 PRO A CA 1
ATOM 645 C C . PRO A 1 78 ? -10.847 -7.912 -7.133 1.00 74.50 78 PRO A C 1
ATOM 647 O O . PRO A 1 78 ? -10.189 -8.474 -8.003 1.00 74.50 78 PRO A O 1
ATOM 650 N N . THR A 1 79 ? -11.366 -6.699 -7.338 1.00 86.75 79 THR A N 1
ATOM 651 C CA . THR A 1 79 ? -11.098 -5.888 -8.536 1.00 86.75 79 THR A CA 1
ATOM 652 C C . THR A 1 79 ? -9.812 -5.066 -8.430 1.00 86.75 79 THR A C 1
ATOM 654 O O . THR A 1 79 ? -9.487 -4.333 -9.362 1.00 86.75 79 THR A O 1
ATOM 657 N N . ARG A 1 80 ? -9.119 -5.115 -7.289 1.00 90.31 80 ARG A N 1
ATOM 658 C CA . ARG A 1 80 ? -7.883 -4.380 -7.019 1.00 90.31 80 ARG A CA 1
ATOM 659 C C . ARG A 1 80 ? -6.682 -5.325 -7.060 1.00 90.31 80 ARG A C 1
ATOM 661 O O . ARG A 1 80 ? -6.835 -6.515 -6.777 1.00 90.31 80 ARG A O 1
ATOM 668 N N . PRO A 1 81 ? -5.483 -4.828 -7.408 1.00 94.31 81 PRO A N 1
ATOM 669 C CA . PRO A 1 81 ? -4.274 -5.619 -7.242 1.00 94.31 81 PRO A CA 1
ATOM 670 C C . PRO A 1 81 ? -4.082 -5.989 -5.768 1.00 94.31 81 PRO A C 1
ATOM 672 O O . PRO A 1 81 ? -4.577 -5.306 -4.876 1.00 94.31 81 PRO A O 1
ATOM 675 N N . TRP A 1 82 ? -3.363 -7.079 -5.500 1.00 94.06 82 TRP A N 1
ATOM 676 C CA . TRP A 1 82 ? -3.312 -7.673 -4.158 1.00 94.06 82 TRP A CA 1
ATOM 677 C C . TRP A 1 82 ? -2.811 -6.705 -3.068 1.00 94.06 82 TRP A C 1
ATOM 679 O O . TRP A 1 82 ? -3.258 -6.818 -1.929 1.00 94.06 82 TRP A O 1
ATOM 689 N N . TRP A 1 83 ? -1.929 -5.756 -3.414 1.00 95.62 83 TRP A N 1
ATOM 690 C CA . TRP A 1 83 ? -1.400 -4.739 -2.494 1.00 95.62 83 TRP A CA 1
ATOM 691 C C . TRP A 1 83 ? -2.426 -3.649 -2.149 1.00 95.62 83 TRP A C 1
ATOM 693 O O . TRP A 1 83 ? -2.341 -3.049 -1.092 1.00 95.62 83 TRP A O 1
ATOM 703 N N . GLU A 1 84 ? -3.440 -3.438 -2.989 1.00 94.75 84 GLU A N 1
ATOM 704 C CA . GLU A 1 84 ? -4.588 -2.564 -2.703 1.00 94.75 84 GLU A CA 1
ATOM 705 C C . GLU A 1 84 ? -5.798 -3.356 -2.188 1.00 94.75 84 GLU A C 1
ATOM 707 O O . GLU A 1 84 ? -6.748 -2.789 -1.646 1.00 94.75 84 GLU A O 1
ATOM 712 N N . ALA A 1 85 ? -5.830 -4.674 -2.387 1.00 92.62 85 ALA A N 1
ATOM 713 C CA . ALA A 1 85 ? -7.012 -5.482 -2.108 1.00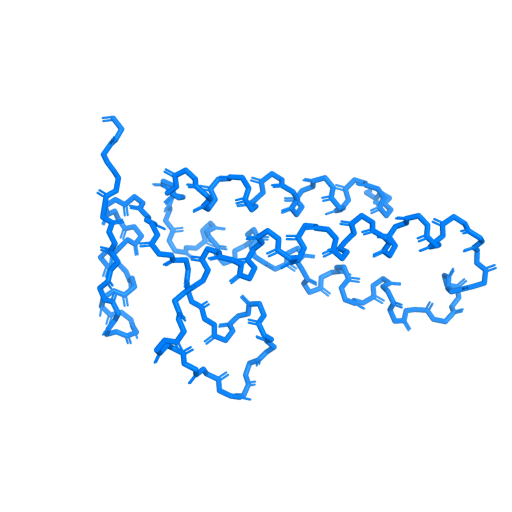 92.62 85 ALA A CA 1
ATOM 714 C C . ALA A 1 85 ? -7.324 -5.590 -0.610 1.00 92.62 85 ALA A C 1
ATOM 716 O O . ALA A 1 85 ? -8.474 -5.839 -0.247 1.00 92.62 85 ALA A O 1
ATOM 717 N N . ARG A 1 86 ? -6.319 -5.373 0.244 1.00 93.31 86 ARG A N 1
ATOM 718 C CA . ARG A 1 86 ? -6.379 -5.524 1.703 1.00 93.31 86 ARG A CA 1
ATOM 719 C C . ARG A 1 86 ? -5.811 -4.285 2.390 1.00 93.31 86 ARG A C 1
ATOM 721 O O . ARG A 1 86 ? -5.231 -3.435 1.727 1.00 93.31 86 ARG A O 1
ATOM 728 N N . LEU A 1 87 ? -5.997 -4.191 3.705 1.00 94.94 87 LEU A N 1
ATOM 729 C CA . LEU A 1 87 ? -5.461 -3.107 4.535 1.00 94.94 87 LEU A CA 1
ATOM 730 C C . LEU A 1 87 ? -4.539 -3.676 5.628 1.00 94.94 87 LEU A C 1
ATOM 732 O O . LEU A 1 87 ? -4.744 -4.831 6.030 1.00 94.94 87 LEU A O 1
ATOM 736 N N . PRO A 1 88 ? -3.542 -2.907 6.105 1.00 96.62 88 PRO A N 1
ATOM 737 C CA . PRO A 1 88 ? -2.720 -3.282 7.255 1.00 96.62 88 PRO A CA 1
ATOM 738 C C . PRO A 1 88 ? -3.554 -3.535 8.517 1.00 96.62 88 PRO A C 1
ATOM 740 O O . PRO A 1 88 ? -4.673 -3.044 8.660 1.00 96.62 88 PRO A O 1
ATOM 743 N N . ARG A 1 89 ? -3.016 -4.333 9.442 1.00 96.38 89 ARG A N 1
ATOM 744 C CA . ARG A 1 89 ? -3.644 -4.608 10.748 1.00 96.38 89 ARG A CA 1
ATOM 745 C C . ARG A 1 89 ? -3.533 -3.449 11.731 1.00 96.38 89 ARG A C 1
ATOM 747 O O . ARG A 1 89 ? -4.387 -3.367 12.610 1.00 96.38 89 ARG A O 1
ATOM 754 N N . LEU A 1 90 ? -2.499 -2.626 11.578 1.00 97.31 90 LEU A N 1
ATOM 755 C CA . LEU A 1 90 ? -2.176 -1.488 12.431 1.00 97.31 90 LEU A CA 1
ATOM 756 C C . LEU A 1 90 ? -2.321 -0.190 11.636 1.00 97.31 90 LEU A C 1
ATOM 758 O O . LEU A 1 90 ? -2.056 -0.176 10.433 1.00 97.31 90 LEU A O 1
ATOM 762 N N . ALA A 1 91 ? -2.713 0.886 12.307 1.00 97.75 91 ALA A N 1
ATOM 763 C CA . ALA A 1 91 ? -2.700 2.240 11.762 1.00 97.75 91 ALA A CA 1
ATOM 764 C C . ALA A 1 91 ? -2.675 3.277 12.894 1.00 97.75 91 ALA A C 1
ATOM 766 O O . ALA A 1 91 ? -3.114 2.988 14.011 1.00 97.75 91 ALA A O 1
ATOM 767 N N . GLY A 1 92 ? -2.239 4.497 12.586 1.00 98.12 92 GLY A N 1
ATOM 768 C CA . GLY A 1 92 ? -2.497 5.662 13.425 1.00 98.12 92 GLY A CA 1
ATOM 769 C C . GLY A 1 92 ? -3.995 5.959 13.535 1.00 98.12 92 GLY A C 1
ATOM 770 O O . GLY A 1 92 ? -4.811 5.501 12.729 1.00 98.12 92 GLY A O 1
ATOM 771 N N . ALA A 1 93 ? -4.375 6.735 14.552 1.00 97.31 93 ALA A N 1
ATOM 772 C CA . ALA A 1 93 ? -5.781 6.985 14.877 1.00 97.31 93 ALA A CA 1
ATOM 773 C C . ALA A 1 93 ? -6.579 7.613 13.717 1.00 97.31 93 ALA A C 1
ATOM 775 O O . ALA A 1 93 ? -7.729 7.234 13.490 1.00 97.31 93 ALA A O 1
ATOM 776 N N . GLU A 1 94 ? -5.973 8.543 12.973 1.00 97.19 94 GLU A N 1
ATOM 777 C CA . GLU A 1 94 ? -6.611 9.203 11.829 1.00 97.19 94 GLU A CA 1
ATOM 778 C C . GLU A 1 94 ? -6.867 8.223 10.676 1.00 97.19 94 GLU A C 1
ATOM 780 O O . GLU A 1 94 ? -8.005 8.078 10.220 1.00 97.19 94 GLU A O 1
ATOM 785 N N . LEU A 1 95 ? -5.844 7.475 10.255 1.00 97.62 95 LEU A N 1
ATOM 786 C CA . LEU A 1 95 ? -5.980 6.479 9.193 1.00 97.62 95 LEU A CA 1
ATOM 787 C C . LEU A 1 95 ? -6.943 5.345 9.571 1.00 97.62 95 LEU A C 1
ATOM 789 O O . LEU A 1 95 ? -7.729 4.899 8.733 1.00 97.62 95 LEU A O 1
ATOM 793 N N . ALA A 1 96 ? -6.926 4.896 10.830 1.00 97.12 96 ALA A N 1
ATOM 794 C CA . ALA A 1 96 ? -7.853 3.881 11.326 1.00 97.12 96 ALA A CA 1
ATOM 795 C C . ALA A 1 96 ? -9.316 4.341 11.226 1.00 97.12 96 ALA A C 1
ATOM 797 O O . ALA A 1 96 ? -10.191 3.568 10.820 1.00 97.12 96 ALA A O 1
ATOM 798 N N . GLU A 1 97 ? -9.588 5.607 11.551 1.00 97.44 97 GLU A N 1
ATOM 799 C CA . GLU A 1 97 ? -10.914 6.199 11.391 1.00 97.44 97 GLU A CA 1
ATOM 800 C C . GLU A 1 97 ? -11.315 6.282 9.912 1.00 97.44 97 GLU A C 1
ATOM 802 O O . GLU A 1 97 ? -12.435 5.913 9.556 1.00 97.44 97 GLU A O 1
ATOM 807 N N . GLU A 1 98 ? -10.401 6.668 9.021 1.00 96.81 98 GLU A N 1
ATOM 808 C CA . GLU A 1 98 ? -10.651 6.691 7.576 1.00 96.81 98 GLU A CA 1
ATOM 809 C C . GLU A 1 98 ? -10.913 5.286 7.001 1.00 96.81 98 GLU A C 1
ATOM 811 O O . GLU A 1 98 ? -11.826 5.109 6.186 1.00 96.81 98 GLU A O 1
ATOM 816 N N . PHE A 1 99 ? -10.193 4.254 7.455 1.00 94.94 99 PHE A N 1
ATOM 817 C CA . PHE A 1 99 ? -10.478 2.860 7.089 1.00 94.94 99 PHE A CA 1
ATOM 818 C C . PHE A 1 99 ? -11.880 2.428 7.526 1.00 94.94 99 PHE A C 1
ATOM 820 O O . PHE A 1 99 ? -12.606 1.787 6.753 1.00 94.94 99 PHE A O 1
ATOM 827 N N . ARG A 1 100 ? -12.303 2.833 8.725 1.00 94.81 100 ARG A N 1
ATOM 828 C CA . ARG A 1 100 ? -13.646 2.557 9.236 1.00 94.81 100 ARG A CA 1
ATOM 829 C C . ARG A 1 100 ? -14.715 3.288 8.428 1.00 94.81 100 ARG A C 1
ATOM 831 O O . ARG A 1 100 ? -15.677 2.658 7.993 1.00 94.81 100 ARG A O 1
ATOM 838 N N . LEU A 1 101 ? -14.548 4.588 8.186 1.00 95.44 101 LEU A N 1
ATOM 839 C CA . LEU A 1 101 ? -15.537 5.422 7.496 1.00 95.44 101 LEU A CA 1
ATOM 840 C C . LEU A 1 101 ? -15.669 5.084 6.008 1.00 95.44 101 LEU A C 1
ATOM 842 O O . LEU A 1 101 ? -16.785 5.028 5.489 1.00 95.44 101 LEU A O 1
ATOM 846 N N . ARG A 1 102 ? -14.550 4.855 5.309 1.00 91.94 102 ARG A N 1
ATOM 847 C CA . ARG A 1 102 ? -14.552 4.612 3.856 1.00 91.94 102 ARG A CA 1
ATOM 848 C C . ARG A 1 102 ? -14.791 3.159 3.493 1.00 91.94 102 ARG A C 1
ATOM 850 O O . ARG A 1 102 ? -15.406 2.886 2.462 1.00 91.94 102 ARG A O 1
ATOM 857 N N . TYR A 1 103 ? -14.274 2.234 4.298 1.00 89.19 103 TYR A N 1
ATOM 858 C CA . TYR A 1 103 ? -14.239 0.815 3.946 1.00 89.19 103 TYR A CA 1
ATOM 859 C C . TYR A 1 103 ? -14.985 -0.082 4.936 1.00 89.19 103 TYR A C 1
ATOM 861 O O . TYR A 1 103 ? -15.151 -1.266 4.651 1.00 89.19 103 TYR A O 1
ATOM 869 N N . GLY A 1 104 ? -15.461 0.447 6.068 1.00 91.50 104 GLY A N 1
ATOM 870 C CA . GLY A 1 104 ? -16.112 -0.357 7.105 1.00 91.50 104 GLY A CA 1
ATOM 871 C C . GLY A 1 104 ? -15.146 -1.299 7.825 1.00 91.50 104 GLY A C 1
ATOM 872 O O . GLY A 1 104 ? -15.572 -2.331 8.338 1.00 91.50 104 GLY A O 1
ATOM 873 N N . VAL A 1 105 ? -13.848 -0.981 7.822 1.00 90.88 105 VAL A N 1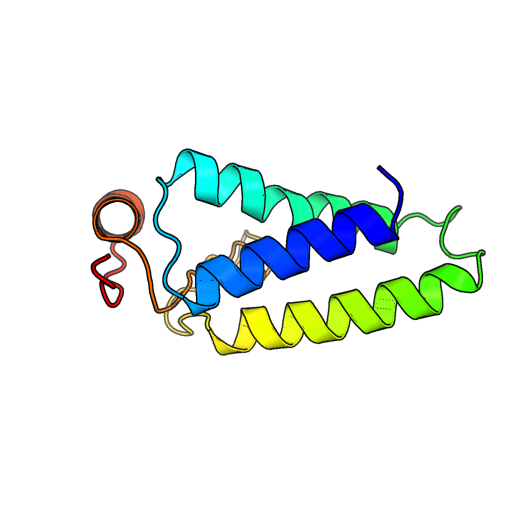
ATOM 874 C CA . VAL A 1 105 ? -12.797 -1.826 8.394 1.00 90.88 105 VAL A CA 1
ATOM 875 C C . VAL A 1 105 ? -12.243 -1.174 9.649 1.00 90.88 105 VAL A C 1
ATOM 877 O O . VAL A 1 105 ? -11.646 -0.108 9.585 1.00 90.88 105 VAL A O 1
ATOM 880 N N . GLU A 1 106 ? -12.375 -1.857 10.780 1.00 93.94 106 GLU A N 1
ATOM 881 C CA . GLU A 1 106 ? -11.701 -1.478 12.025 1.00 93.94 106 GLU A CA 1
ATOM 882 C C . GLU A 1 106 ? -10.321 -2.127 12.088 1.00 93.94 106 GLU A C 1
ATOM 884 O O . GLU A 1 106 ? -10.217 -3.322 11.820 1.00 93.94 106 GLU A O 1
ATOM 889 N N . VAL A 1 107 ? -9.279 -1.385 12.458 1.00 94.69 107 VAL A N 1
ATOM 890 C CA . VAL A 1 107 ? -7.893 -1.863 12.639 1.00 94.69 107 VAL A CA 1
ATOM 891 C C . VAL A 1 107 ? -7.400 -1.529 14.049 1.00 94.69 107 VAL A C 1
ATOM 893 O O . VAL A 1 107 ? -8.056 -0.773 14.766 1.00 94.69 107 VAL A O 1
ATOM 896 N N . GLU A 1 108 ? -6.288 -2.122 14.480 1.00 96.81 108 GLU A N 1
ATOM 897 C CA . GLU A 1 108 ? -5.694 -1.792 15.778 1.00 96.81 108 GLU A CA 1
ATOM 898 C C . GLU A 1 108 ? -4.984 -0.437 15.692 1.00 96.81 108 GLU A C 1
ATOM 900 O O . GLU A 1 108 ? -4.177 -0.195 14.794 1.00 96.81 108 GLU A O 1
ATOM 905 N N . VAL A 1 109 ? -5.334 0.455 16.620 1.00 97.62 109 VAL A N 1
ATOM 906 C CA . VAL A 1 109 ? -4.791 1.811 16.673 1.00 97.62 109 VAL A CA 1
ATOM 907 C C . VAL A 1 109 ? -3.496 1.804 17.467 1.00 97.62 109 VAL A C 1
ATOM 909 O O . VAL A 1 109 ? -3.492 1.430 18.643 1.00 97.62 109 VAL A O 1
ATOM 912 N N . VAL A 1 110 ? -2.422 2.270 16.838 1.00 95.94 110 VAL A N 1
ATOM 913 C CA . VAL A 1 110 ? -1.168 2.592 17.518 1.00 95.94 110 VAL A CA 1
ATOM 914 C C . VAL A 1 110 ? -1.197 4.082 17.858 1.00 95.94 110 VAL A C 1
ATOM 916 O O . VAL A 1 110 ? -1.571 4.908 17.026 1.00 95.94 110 VAL A O 1
ATOM 919 N N . ASN A 1 111 ? -0.882 4.414 19.110 1.00 79.12 111 ASN A N 1
ATOM 920 C CA . ASN A 1 111 ? -0.740 5.800 19.550 1.00 79.12 111 ASN A CA 1
ATOM 921 C C . ASN A 1 111 ? 0.750 6.135 19.596 1.00 79.12 111 ASN A C 1
ATOM 923 O O . ASN A 1 111 ? 1.523 5.321 20.106 1.00 79.12 111 ASN A O 1
ATOM 927 N N . ASP A 1 112 ? 1.102 7.313 19.092 1.00 61.81 112 ASP A N 1
ATOM 928 C CA . ASP A 1 112 ? 2.443 7.903 19.179 1.00 61.81 112 ASP A CA 1
ATOM 929 C C . ASP A 1 112 ? 2.737 8.436 20.601 1.00 61.81 112 ASP A C 1
ATOM 931 O O . ASP A 1 112 ? 1.799 8.984 21.241 1.00 61.81 112 ASP A O 1
#

Foldseek 3Di:
DDLVVLLVLLLVLLVCLVLAPADAPVVNVVSLCSVVVNVCQLPDPVNVPDPVVVVSVVSSVVSVVSNVVQWDPVFAPPVDPPSVRTGGQHHAPNHQVVCCVVPVDHHHHDDD